Protein AF-A0A537DTC4-F1 (afdb_monomer_lite)

pLDDT: mean 77.46, std 14.75, range [38.72, 92.81]

Structure (mmCIF, N/CA/C/O backbone):
data_AF-A0A537DTC4-F1
#
_entry.id   AF-A0A537DTC4-F1
#
loop_
_atom_site.group_PDB
_atom_site.id
_atom_site.type_symbol
_atom_site.label_atom_id
_atom_site.label_alt_id
_atom_site.label_comp_id
_atom_site.label_asym_id
_atom_site.label_entity_id
_atom_site.label_seq_id
_atom_site.pdbx_PDB_ins_code
_atom_site.Cartn_x
_atom_site.Cartn_y
_atom_site.Cartn_z
_atom_site.occupancy
_atom_site.B_iso_or_equiv
_atom_site.auth_seq_id
_atom_site.auth_comp_id
_atom_site.auth_asym_id
_atom_site.auth_atom_id
_atom_site.pdbx_PDB_model_num
ATOM 1 N N . MET A 1 1 ? 13.868 -24.235 -22.115 1.00 46.00 1 MET A N 1
ATOM 2 C CA . MET A 1 1 ? 14.624 -23.918 -20.891 1.00 46.00 1 MET A CA 1
ATOM 3 C C . MET A 1 1 ? 15.809 -23.059 -21.282 1.00 46.00 1 MET A C 1
ATOM 5 O O . MET A 1 1 ? 16.764 -23.570 -21.839 1.00 46.00 1 MET A O 1
ATOM 9 N N . SER A 1 2 ? 15.645 -21.757 -21.103 1.00 38.72 2 SER A N 1
ATOM 10 C CA . SER A 1 2 ? 16.681 -20.767 -20.812 1.00 38.72 2 SER A CA 1
ATOM 11 C C . SER A 1 2 ? 15.866 -19.535 -20.479 1.00 38.72 2 SER A C 1
ATOM 13 O O . SER A 1 2 ? 15.439 -18.795 -21.361 1.00 38.72 2 SER A O 1
ATOM 15 N N . GLU A 1 3 ? 15.503 -19.452 -19.202 1.00 41.19 3 GLU A N 1
ATOM 16 C CA . GLU A 1 3 ? 14.922 -18.267 -18.596 1.00 41.19 3 GLU A CA 1
ATOM 17 C C . GLU A 1 3 ? 15.920 -17.142 -18.841 1.00 41.19 3 GLU A C 1
ATOM 19 O O . GLU A 1 3 ? 16.968 -17.051 -18.200 1.00 41.19 3 GLU A O 1
ATOM 24 N N . GLY A 1 4 ? 15.640 -16.360 -19.882 1.00 40.44 4 GLY A N 1
ATOM 25 C CA . GLY A 1 4 ? 16.297 -15.098 -20.133 1.00 40.44 4 GLY A CA 1
ATOM 26 C C . GLY A 1 4 ? 15.932 -14.208 -18.969 1.00 40.44 4 GLY A C 1
ATOM 27 O O . GLY A 1 4 ? 14.904 -13.539 -18.992 1.00 40.44 4 GLY A O 1
ATOM 28 N N . LEU A 1 5 ? 16.755 -14.268 -17.927 1.00 43.00 5 LEU A N 1
ATOM 29 C CA . LEU A 1 5 ? 16.817 -13.286 -16.870 1.00 43.00 5 LEU A CA 1
ATOM 30 C C . LEU A 1 5 ? 17.275 -12.001 -17.564 1.00 43.00 5 LEU A C 1
ATOM 32 O O . LEU A 1 5 ? 18.456 -11.657 -17.561 1.00 43.00 5 LEU A O 1
ATOM 36 N N . GLU A 1 6 ? 16.341 -11.346 -18.266 1.00 43.50 6 GLU A N 1
ATOM 37 C CA . GLU A 1 6 ? 16.449 -9.935 -18.570 1.00 43.50 6 GLU A CA 1
ATOM 38 C C . GLU A 1 6 ? 16.782 -9.311 -17.227 1.00 43.50 6 GLU A C 1
ATOM 40 O O . GLU A 1 6 ? 15.955 -9.254 -16.314 1.00 43.50 6 GLU A O 1
ATOM 45 N N . VAL A 1 7 ? 18.034 -8.891 -17.080 1.00 50.12 7 VAL A N 1
ATOM 46 C CA . VAL A 1 7 ? 18.418 -7.928 -16.065 1.00 50.12 7 VAL A CA 1
ATOM 47 C C . VAL A 1 7 ? 17.685 -6.655 -16.475 1.00 50.12 7 VAL A C 1
ATOM 49 O O . VAL A 1 7 ? 18.249 -5.772 -17.121 1.00 50.12 7 VAL A O 1
ATOM 52 N N . ARG A 1 8 ? 16.374 -6.612 -16.198 1.00 58.12 8 ARG A N 1
ATOM 53 C CA . ARG A 1 8 ? 15.511 -5.452 -16.356 1.00 58.12 8 ARG A CA 1
ATOM 54 C C . ARG A 1 8 ? 16.229 -4.397 -15.545 1.00 58.12 8 ARG A C 1
ATOM 56 O O . ARG A 1 8 ? 16.343 -4.549 -14.330 1.00 58.12 8 ARG A O 1
ATOM 63 N N . ARG A 1 9 ? 16.865 -3.430 -16.218 1.00 59.97 9 ARG A N 1
ATOM 64 C CA . ARG A 1 9 ? 17.655 -2.394 -15.547 1.00 59.97 9 ARG A CA 1
ATOM 65 C C . ARG A 1 9 ? 16.708 -1.685 -14.593 1.00 59.97 9 ARG A C 1
ATOM 67 O O . ARG A 1 9 ? 15.923 -0.845 -15.022 1.00 59.97 9 ARG A O 1
ATOM 74 N N . VAL A 1 10 ? 16.749 -2.076 -13.323 1.00 64.50 10 VAL A N 1
ATOM 75 C CA . VAL A 1 10 ? 15.959 -1.446 -12.275 1.00 64.50 10 VAL A CA 1
ATOM 76 C C . VAL A 1 10 ? 16.436 -0.008 -12.240 1.00 64.50 10 VAL A C 1
ATOM 78 O O . VAL A 1 10 ? 17.613 0.261 -11.989 1.00 64.50 10 VAL A O 1
ATOM 81 N N . SER A 1 11 ? 15.543 0.912 -12.596 1.00 81.56 11 SER A N 1
ATOM 82 C CA . SER A 1 11 ? 15.861 2.331 -12.561 1.00 81.56 11 SER A CA 1
ATOM 83 C C . SER A 1 11 ? 16.273 2.690 -11.136 1.00 81.56 11 SER A C 1
ATOM 85 O O . SER A 1 11 ? 15.620 2.274 -10.180 1.00 81.56 11 SER A O 1
ATOM 87 N N . LEU A 1 12 ? 17.339 3.479 -10.976 1.00 83.12 12 LEU A N 1
ATOM 88 C CA . LEU A 1 12 ? 17.758 3.968 -9.658 1.00 83.12 12 LEU A CA 1
ATOM 89 C C . LEU A 1 12 ? 16.593 4.663 -8.933 1.00 83.12 12 LEU A C 1
ATOM 91 O O . LEU A 1 12 ? 16.450 4.537 -7.722 1.00 83.12 12 LEU A O 1
ATOM 95 N N . VAL A 1 13 ? 15.728 5.341 -9.691 1.00 83.44 13 VAL A N 1
ATOM 96 C CA . VAL A 1 13 ? 14.506 5.969 -9.178 1.00 83.44 13 VAL A CA 1
ATOM 97 C C . VAL A 1 13 ? 13.525 4.923 -8.642 1.00 83.44 13 VAL A C 1
ATOM 99 O O . VAL A 1 13 ? 13.026 5.080 -7.532 1.00 83.44 13 VAL A O 1
ATOM 102 N N . ASP A 1 14 ? 13.300 3.835 -9.383 1.00 83.62 14 ASP A N 1
ATOM 103 C CA . ASP A 1 14 ? 12.427 2.726 -8.968 1.00 83.62 14 ASP A CA 1
ATOM 104 C C . ASP A 1 14 ? 12.954 2.056 -7.690 1.00 83.62 14 ASP A C 1
ATOM 106 O O . ASP A 1 14 ? 12.205 1.777 -6.756 1.00 83.62 14 ASP A O 1
ATOM 110 N N . LEU A 1 15 ? 14.277 1.888 -7.595 1.00 85.06 15 LEU A N 1
ATOM 111 C CA . LEU A 1 15 ? 14.936 1.345 -6.410 1.00 85.06 15 LEU A CA 1
ATOM 112 C C . LEU A 1 15 ? 14.776 2.254 -5.181 1.00 85.06 15 LEU A C 1
ATOM 114 O O . LEU A 1 15 ? 14.417 1.774 -4.107 1.00 85.06 15 LEU A O 1
ATOM 118 N N . LEU A 1 16 ? 15.023 3.560 -5.320 1.00 87.31 16 LEU A N 1
ATOM 119 C CA . LEU A 1 16 ? 14.940 4.511 -4.205 1.00 87.31 16 LEU A CA 1
ATOM 120 C C . LEU A 1 16 ? 13.510 4.650 -3.670 1.00 87.31 16 LEU A C 1
ATOM 122 O O . LEU A 1 16 ? 13.303 4.630 -2.454 1.00 87.31 16 LEU A O 1
ATOM 126 N N . ILE A 1 17 ? 12.521 4.748 -4.564 1.00 84.88 17 ILE A N 1
ATOM 127 C CA . ILE A 1 17 ? 11.108 4.834 -4.172 1.00 84.88 17 ILE A CA 1
ATOM 128 C C . ILE A 1 17 ? 10.668 3.528 -3.506 1.00 84.88 17 ILE A C 1
ATOM 130 O O . ILE A 1 17 ? 9.987 3.555 -2.476 1.00 84.88 17 ILE A O 1
ATOM 134 N N . SER A 1 18 ? 11.099 2.391 -4.048 1.00 84.12 18 SER A N 1
ATOM 135 C CA . SER A 1 18 ? 10.803 1.074 -3.495 1.00 84.12 18 SER A CA 1
ATOM 136 C C . SER A 1 18 ? 11.357 0.891 -2.083 1.00 84.12 18 SER A C 1
ATOM 138 O O . SER A 1 18 ? 10.620 0.472 -1.192 1.00 84.12 18 SER A O 1
ATOM 140 N N . ILE A 1 19 ? 12.609 1.285 -1.826 1.00 87.56 19 ILE A N 1
ATOM 141 C CA . ILE A 1 19 ? 13.209 1.207 -0.484 1.00 87.56 19 ILE A CA 1
ATOM 142 C C . ILE A 1 19 ? 12.425 2.067 0.513 1.00 87.56 19 ILE A C 1
ATOM 144 O O . ILE A 1 19 ? 12.081 1.593 1.598 1.00 87.56 19 ILE A O 1
ATOM 148 N N . GLY A 1 20 ? 12.099 3.311 0.147 1.00 84.88 20 GLY A N 1
ATOM 149 C CA . GLY A 1 20 ? 11.293 4.191 0.998 1.00 84.88 20 GLY A CA 1
ATOM 150 C C . GLY A 1 20 ? 9.909 3.604 1.296 1.00 84.88 20 GLY A C 1
ATOM 151 O O . GLY A 1 20 ? 9.464 3.588 2.447 1.00 84.88 20 GLY A O 1
ATOM 152 N N . SER A 1 21 ? 9.261 3.045 0.273 1.00 81.25 21 SER A N 1
ATOM 153 C CA . SER A 1 21 ? 7.944 2.410 0.382 1.00 81.25 21 SER A CA 1
ATOM 154 C C . SER A 1 21 ? 7.989 1.145 1.241 1.00 81.25 21 SER A C 1
ATOM 156 O O . SER A 1 21 ? 7.147 0.964 2.120 1.00 81.25 21 SER A O 1
ATOM 158 N N . ALA A 1 22 ? 8.997 0.295 1.068 1.00 83.25 22 ALA A N 1
ATOM 159 C CA . ALA A 1 22 ? 9.195 -0.892 1.892 1.00 83.25 22 ALA A CA 1
ATOM 160 C C . ALA A 1 22 ? 9.457 -0.522 3.361 1.00 83.25 22 ALA A C 1
ATOM 162 O O . ALA A 1 22 ? 8.842 -1.097 4.260 1.00 83.25 22 ALA A O 1
ATOM 163 N N . GLY A 1 23 ? 10.298 0.486 3.613 1.00 83.56 23 GLY A N 1
ATOM 164 C CA . GLY A 1 23 ? 10.581 0.979 4.961 1.00 83.56 23 GLY A CA 1
ATOM 165 C C . GLY A 1 23 ? 9.312 1.432 5.679 1.00 83.56 23 GLY A C 1
ATOM 166 O O . GLY A 1 23 ? 8.998 0.944 6.765 1.00 83.56 23 GLY A O 1
ATOM 167 N N . LEU A 1 24 ? 8.517 2.290 5.040 1.00 84.75 24 LEU A N 1
ATOM 168 C CA . LEU A 1 24 ? 7.240 2.750 5.589 1.00 84.75 24 LEU A CA 1
ATOM 169 C C . LEU A 1 24 ? 6.262 1.582 5.870 1.00 84.75 24 LEU A C 1
ATOM 171 O O . LEU A 1 24 ? 5.431 1.681 6.776 1.00 84.75 24 LEU A O 1
ATOM 175 N N . ALA A 1 25 ? 6.346 0.473 5.123 1.00 83.56 25 ALA A N 1
ATOM 176 C CA . ALA A 1 25 ? 5.443 -0.666 5.289 1.00 83.56 25 ALA A CA 1
ATOM 177 C C . ALA A 1 25 ? 5.837 -1.431 6.549 1.00 83.56 25 ALA A C 1
ATOM 179 O O . ALA A 1 25 ? 5.009 -1.688 7.416 1.00 83.56 25 ALA A O 1
ATOM 180 N N . ILE A 1 26 ? 7.134 -1.692 6.704 1.00 85.00 26 ILE A N 1
ATOM 181 C CA . ILE A 1 26 ? 7.696 -2.338 7.891 1.00 85.00 26 ILE A CA 1
ATOM 182 C C . ILE A 1 26 ? 7.392 -1.510 9.147 1.00 85.00 26 ILE A C 1
ATOM 184 O O . ILE A 1 26 ? 6.921 -2.059 10.142 1.00 85.00 26 ILE A O 1
ATOM 188 N N . PHE A 1 27 ? 7.565 -0.185 9.098 1.00 83.88 27 PHE A N 1
ATOM 189 C CA . PHE A 1 27 ? 7.268 0.697 10.235 1.00 83.88 27 PHE A CA 1
ATOM 190 C C . PHE A 1 27 ? 5.777 0.768 10.597 1.00 83.88 27 PHE A C 1
ATOM 192 O O . PHE A 1 27 ? 5.438 1.071 11.743 1.00 83.88 27 PHE A O 1
ATOM 199 N N . SER A 1 28 ? 4.873 0.467 9.663 1.00 78.69 28 SER A N 1
ATOM 200 C CA . SER A 1 28 ? 3.428 0.440 9.923 1.00 78.69 28 SER A CA 1
ATOM 201 C C . SER A 1 28 ? 2.916 -0.927 10.400 1.00 78.69 28 SER A C 1
ATOM 203 O O . SER A 1 28 ? 1.844 -0.988 11.006 1.00 78.69 28 SER A O 1
ATOM 205 N N . VAL A 1 29 ? 3.690 -2.013 10.275 1.00 81.00 29 VAL A N 1
ATOM 206 C CA . VAL A 1 29 ? 3.320 -3.342 10.810 1.00 81.00 29 VAL A CA 1
ATOM 207 C C . VAL A 1 29 ? 3.092 -3.344 12.334 1.00 81.00 29 VAL A C 1
ATOM 209 O O . VAL A 1 29 ? 2.063 -3.870 12.762 1.00 81.00 29 VAL A O 1
ATOM 212 N N . PRO A 1 30 ? 3.931 -2.724 13.192 1.00 80.94 30 PRO A N 1
ATOM 213 C CA . PRO A 1 30 ? 3.641 -2.618 14.626 1.00 80.94 30 PRO A CA 1
ATOM 214 C C . PRO A 1 30 ? 2.301 -1.938 14.918 1.00 80.94 30 PRO A C 1
ATOM 216 O O . PRO A 1 30 ? 1.629 -2.278 15.888 1.00 80.94 30 PRO A O 1
ATOM 219 N N . THR A 1 31 ? 1.874 -1.012 14.056 1.00 78.25 31 THR A N 1
ATOM 220 C CA . THR A 1 31 ? 0.548 -0.393 14.144 1.00 78.25 31 THR A CA 1
ATOM 221 C C . THR A 1 31 ? -0.557 -1.385 13.800 1.00 78.25 31 THR A C 1
ATOM 223 O O . THR A 1 31 ? -1.607 -1.324 14.422 1.00 78.25 31 THR A O 1
ATOM 226 N N . VAL A 1 32 ? -0.361 -2.325 12.878 1.00 75.88 32 VAL A N 1
ATOM 227 C CA . VAL A 1 32 ? -1.326 -3.418 12.649 1.00 75.88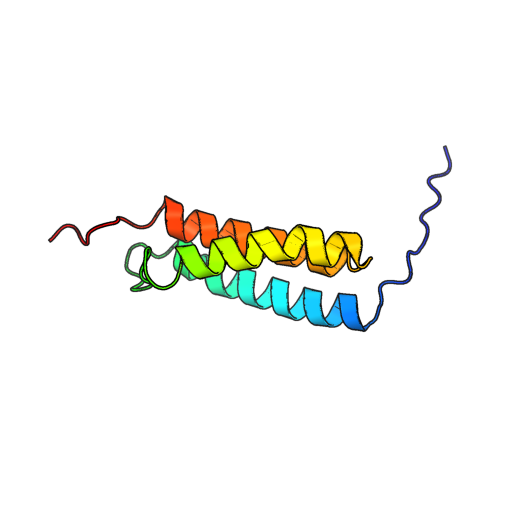 32 VAL A CA 1
ATOM 228 C C . VAL A 1 32 ? -1.443 -4.305 13.893 1.00 75.88 32 VAL A C 1
ATOM 230 O O . VAL A 1 32 ? -2.547 -4.625 14.328 1.00 75.88 32 VAL A O 1
ATOM 233 N N . LEU A 1 33 ? -0.304 -4.686 14.479 1.00 77.44 33 LEU A N 1
ATOM 234 C CA . LEU A 1 33 ? -0.237 -5.666 15.569 1.00 77.44 33 LEU A CA 1
ATOM 235 C C . LEU A 1 33 ? -0.646 -5.085 16.932 1.00 77.44 33 LEU A C 1
ATOM 237 O O . LEU A 1 33 ? -1.206 -5.788 17.775 1.00 77.44 33 LEU A O 1
ATOM 241 N N . ASN A 1 34 ? -0.398 -3.794 17.165 1.00 78.19 34 ASN A N 1
ATOM 242 C CA . ASN A 1 34 ? -0.721 -3.139 18.425 1.00 78.19 34 ASN A CA 1
ATOM 243 C C . ASN A 1 34 ? -2.206 -2.750 18.487 1.00 78.19 34 ASN A C 1
ATOM 245 O O . ASN A 1 34 ? -2.619 -1.687 18.004 1.00 78.19 34 ASN A O 1
ATOM 249 N N . LYS A 1 35 ? -3.007 -3.572 19.174 1.00 64.12 35 LYS A N 1
ATOM 250 C CA . LYS A 1 35 ? -4.443 -3.333 19.415 1.00 64.12 35 LYS A CA 1
ATOM 251 C C . LYS A 1 35 ? -4.740 -2.006 20.132 1.00 64.12 35 LYS A C 1
ATOM 253 O O . LYS A 1 35 ? -5.812 -1.451 19.917 1.00 64.12 35 LYS A O 1
ATOM 258 N N . ASN A 1 36 ? -3.775 -1.444 20.865 1.00 67.19 36 ASN A N 1
ATOM 259 C CA . ASN A 1 36 ? -3.903 -0.161 21.569 1.00 67.19 36 ASN A CA 1
ATOM 260 C C . ASN A 1 36 ? -3.440 1.054 20.752 1.00 67.19 36 ASN A C 1
ATOM 262 O O . ASN A 1 36 ? -3.558 2.184 21.225 1.00 67.19 36 ASN A O 1
ATOM 266 N N . SER A 1 37 ? -2.888 0.864 19.548 1.00 63.00 37 SER A N 1
ATOM 267 C CA . SER A 1 37 ? -2.453 2.009 18.745 1.00 63.00 37 SER A CA 1
ATOM 268 C C . SER A 1 37 ? -3.637 2.903 18.340 1.00 63.00 37 SER A C 1
ATOM 270 O O . SER A 1 37 ? -4.735 2.445 18.022 1.00 63.00 37 SER A O 1
ATOM 272 N N . GLN A 1 38 ? -3.408 4.214 18.417 1.00 67.56 38 GLN A N 1
ATOM 273 C CA . GLN A 1 38 ? -4.440 5.248 18.312 1.00 67.56 38 GLN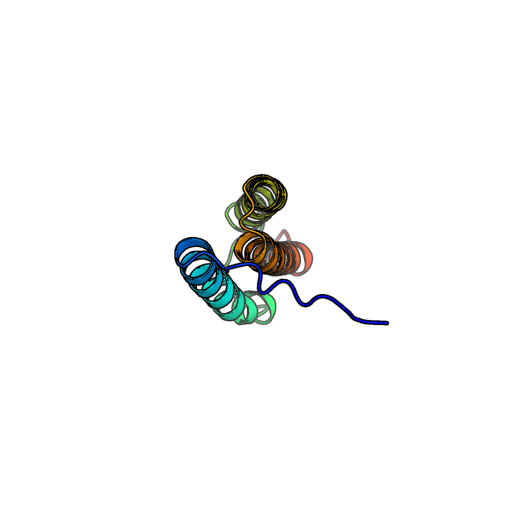 A CA 1
ATOM 274 C C . GLN A 1 38 ? -4.761 5.637 16.865 1.00 67.56 38 GLN A C 1
ATOM 276 O O . GLN A 1 38 ? -5.493 6.600 16.646 1.00 67.56 38 GLN A O 1
ATOM 281 N N . VAL A 1 39 ? -4.220 4.918 15.877 1.00 67.69 39 VAL A N 1
ATOM 282 C CA . VAL A 1 39 ? -4.398 5.263 14.463 1.00 67.69 39 VAL A CA 1
ATOM 283 C C . VAL A 1 39 ? -5.877 5.127 14.071 1.00 67.69 39 VAL A C 1
ATOM 285 O O . VAL A 1 39 ? -6.425 4.018 14.108 1.00 67.69 39 VAL A O 1
ATOM 288 N N . PRO A 1 40 ? -6.553 6.230 13.694 1.00 66.62 40 PRO A N 1
ATOM 289 C CA . PRO A 1 40 ? -7.974 6.192 13.384 1.00 66.62 40 PRO A CA 1
ATOM 290 C C . PRO A 1 40 ? -8.263 5.437 12.078 1.00 66.62 40 PRO A C 1
ATOM 292 O O . PRO A 1 40 ? -7.664 5.699 11.028 1.00 66.62 40 PRO A O 1
ATOM 295 N N . ARG A 1 41 ? -9.255 4.536 12.109 1.00 66.56 41 ARG A N 1
ATOM 296 C CA . ARG A 1 41 ? -9.674 3.747 10.934 1.00 66.56 41 ARG A CA 1
ATOM 297 C C . ARG A 1 41 ? -10.238 4.623 9.809 1.00 66.56 41 ARG A C 1
ATOM 299 O O . ARG A 1 41 ? -9.832 4.484 8.663 1.00 66.56 41 ARG A O 1
ATOM 306 N N . LYS A 1 42 ? -11.175 5.522 10.128 1.00 64.69 42 LYS A N 1
ATOM 307 C CA . LYS A 1 42 ? -11.951 6.276 9.124 1.00 64.69 42 LYS A CA 1
ATOM 308 C C . LYS A 1 42 ? -11.249 7.518 8.573 1.00 64.69 42 LYS A C 1
ATOM 310 O O . LYS A 1 42 ? -11.421 7.813 7.400 1.00 64.69 42 LYS A O 1
ATOM 315 N N . THR A 1 43 ? -10.490 8.237 9.396 1.00 70.38 43 THR A N 1
ATOM 316 C CA . THR A 1 43 ? -9.911 9.535 9.004 1.00 70.38 43 THR A CA 1
ATOM 317 C C . THR A 1 43 ? -8.496 9.435 8.444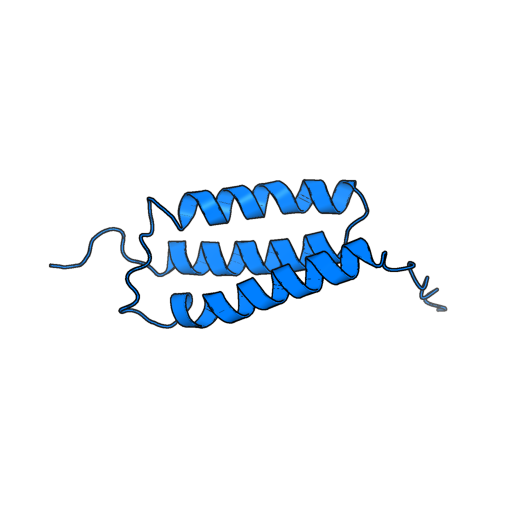 1.00 70.38 43 THR A C 1
ATOM 319 O O . THR A 1 43 ? -8.091 10.327 7.712 1.00 70.38 43 THR A O 1
ATOM 322 N N . ALA A 1 44 ? -7.761 8.360 8.747 1.00 73.38 44 ALA A N 1
ATOM 323 C CA . ALA A 1 44 ? -6.400 8.153 8.248 1.00 73.38 44 ALA A CA 1
ATOM 324 C C . ALA A 1 44 ? -6.272 6.850 7.449 1.00 73.38 44 ALA A C 1
ATOM 326 O O . ALA A 1 44 ? -5.850 6.865 6.299 1.00 73.38 44 ALA A O 1
ATOM 327 N N . SER A 1 45 ? -6.706 5.722 8.021 1.00 79.81 45 SER A N 1
ATOM 328 C CA . SER A 1 45 ? -6.372 4.406 7.455 1.00 79.81 45 SER A CA 1
ATOM 329 C C . SER A 1 45 ? -7.065 4.103 6.120 1.00 79.81 45 SER A C 1
ATOM 331 O O . SER A 1 45 ? -6.411 3.620 5.201 1.00 79.81 45 SER A O 1
ATOM 333 N N . ILE A 1 46 ? -8.367 4.398 5.990 1.00 85.12 46 ILE A N 1
ATOM 334 C CA . ILE A 1 46 ? -9.114 4.178 4.735 1.00 85.12 46 ILE A CA 1
ATOM 33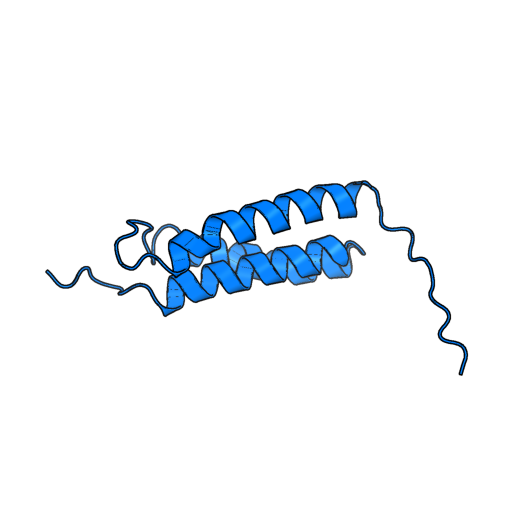5 C C . ILE A 1 46 ? -8.589 5.075 3.599 1.00 85.12 46 ILE A C 1
ATOM 337 O O . ILE A 1 46 ? -8.268 4.525 2.547 1.00 85.12 46 ILE A O 1
ATOM 341 N N . PRO A 1 47 ? -8.452 6.409 3.768 1.00 85.94 47 PRO A N 1
ATOM 342 C CA . PRO A 1 47 ? -7.876 7.256 2.724 1.00 85.94 47 PRO A CA 1
ATOM 343 C C . PRO A 1 47 ? -6.486 6.790 2.279 1.00 85.94 47 PRO A C 1
ATOM 345 O O . PRO A 1 47 ? -6.254 6.650 1.081 1.00 85.94 47 PRO A O 1
ATOM 348 N N . SER A 1 48 ? -5.591 6.475 3.222 1.00 87.06 48 SER A N 1
ATOM 349 C CA . SER A 1 48 ? -4.243 5.990 2.907 1.00 87.06 48 SER A CA 1
ATOM 350 C C . SER A 1 48 ? -4.266 4.668 2.137 1.00 87.06 48 SER A C 1
ATOM 352 O O . SER A 1 48 ? -3.609 4.565 1.104 1.00 87.06 48 SER A O 1
ATOM 354 N N . ALA A 1 49 ? -5.059 3.683 2.577 1.00 88.81 49 ALA A N 1
ATOM 355 C CA . ALA A 1 49 ? -5.187 2.399 1.885 1.00 88.81 49 ALA A CA 1
ATOM 356 C C . ALA A 1 49 ? -5.705 2.573 0.448 1.00 88.81 49 ALA A C 1
ATOM 358 O O . ALA A 1 49 ? -5.147 1.999 -0.489 1.00 88.81 49 ALA A O 1
ATOM 359 N N . SER A 1 50 ? -6.737 3.400 0.263 1.00 90.31 50 SER A N 1
ATOM 360 C CA . SER A 1 50 ? -7.337 3.668 -1.047 1.00 90.31 50 SER A CA 1
ATOM 361 C C . SER A 1 50 ? -6.367 4.367 -1.998 1.00 90.31 50 SER A C 1
ATOM 363 O O . SER A 1 50 ? -6.235 3.949 -3.146 1.00 90.31 50 SER A O 1
ATOM 365 N N . ILE A 1 51 ? -5.654 5.393 -1.520 1.00 91.44 51 ILE A N 1
ATOM 366 C CA . ILE A 1 51 ? -4.664 6.130 -2.317 1.00 91.44 51 ILE A CA 1
ATOM 367 C C . ILE A 1 51 ? -3.533 5.196 -2.760 1.00 91.44 51 ILE A C 1
ATOM 369 O O . ILE A 1 51 ? -3.189 5.160 -3.939 1.00 91.44 51 ILE A O 1
ATOM 373 N N . LEU A 1 52 ? -2.987 4.396 -1.840 1.00 90.38 52 LEU A N 1
ATOM 374 C CA . LEU A 1 52 ? -1.921 3.446 -2.158 1.00 90.38 52 LEU A CA 1
ATOM 375 C C . LEU A 1 52 ? -2.391 2.397 -3.168 1.00 90.38 52 LEU A C 1
ATOM 377 O O . LEU A 1 52 ? -1.694 2.140 -4.143 1.00 90.38 52 LEU A O 1
ATOM 381 N N . THR A 1 53 ? -3.600 1.858 -2.987 1.00 92.81 53 THR A N 1
ATOM 382 C CA . THR A 1 53 ? -4.200 0.888 -3.920 1.00 92.81 53 THR A CA 1
ATOM 383 C C . THR A 1 53 ? -4.353 1.481 -5.323 1.00 92.81 53 THR A C 1
ATOM 385 O O . THR A 1 53 ? -4.062 0.807 -6.306 1.00 92.81 53 THR A O 1
ATOM 388 N N . TYR A 1 54 ? -4.761 2.750 -5.425 1.00 92.62 54 TYR A N 1
ATOM 389 C CA . TYR A 1 54 ? -4.886 3.457 -6.702 1.00 92.62 54 TYR A CA 1
ATOM 390 C C . TYR A 1 54 ? -3.532 3.684 -7.392 1.00 92.62 54 TYR A C 1
ATOM 392 O O . TYR A 1 54 ? -3.441 3.616 -8.617 1.00 92.62 54 TYR A O 1
ATOM 400 N N . PHE A 1 55 ? -2.464 3.909 -6.625 1.00 91.12 55 PHE A N 1
ATOM 401 C CA . PHE A 1 55 ? -1.132 4.132 -7.183 1.00 91.12 55 PHE A CA 1
ATOM 402 C C . PHE A 1 55 ? -0.446 2.866 -7.708 1.00 91.12 55 PHE A C 1
ATOM 404 O O . PHE A 1 55 ? 0.402 2.980 -8.592 1.00 91.12 55 PHE A O 1
ATOM 411 N N . VAL A 1 56 ? -0.818 1.671 -7.238 1.00 91.69 56 VAL A N 1
ATOM 412 C CA . VAL A 1 56 ? -0.245 0.400 -7.726 1.00 91.69 56 VAL A CA 1
ATOM 413 C C . VAL A 1 56 ? -0.314 0.271 -9.258 1.00 91.69 56 VAL A C 1
ATOM 415 O O . VAL A 1 56 ? 0.744 0.132 -9.877 1.00 91.69 56 VAL A O 1
ATOM 418 N N . PRO A 1 57 ? -1.495 0.346 -9.911 1.00 90.31 57 PRO A N 1
ATOM 419 C CA . PRO A 1 57 ? -1.569 0.236 -11.367 1.00 90.31 57 PRO A CA 1
ATOM 420 C C . PRO A 1 57 ? -0.887 1.405 -12.085 1.00 90.31 57 PRO A C 1
ATOM 422 O O . PRO A 1 57 ? -0.324 1.202 -13.156 1.00 90.31 57 PRO A O 1
ATOM 425 N N . LEU A 1 58 ? -0.880 2.610 -11.503 1.00 89.69 58 LEU A N 1
ATOM 426 C CA . LEU A 1 58 ? -0.207 3.768 -12.100 1.00 89.69 58 LEU A CA 1
ATOM 427 C C . LEU A 1 58 ? 1.310 3.567 -12.184 1.00 89.69 58 LEU A C 1
ATOM 429 O O . LEU A 1 58 ? 1.909 3.845 -13.225 1.00 89.69 58 LEU A O 1
ATOM 433 N N . PHE A 1 59 ? 1.929 3.045 -11.123 1.00 88.25 59 PHE A N 1
ATOM 434 C CA . PHE A 1 59 ? 3.358 2.735 -11.130 1.00 88.25 59 PHE A CA 1
ATOM 435 C C . PHE A 1 59 ? 3.686 1.552 -12.044 1.00 88.25 59 PHE A C 1
ATOM 437 O O . PHE A 1 59 ? 4.674 1.617 -12.775 1.00 88.25 59 PHE A O 1
ATOM 444 N N . ALA A 1 60 ? 2.824 0.531 -12.086 1.00 87.56 60 ALA A N 1
ATOM 445 C CA . ALA A 1 60 ? 2.999 -0.616 -12.975 1.00 87.56 60 ALA A CA 1
ATOM 446 C C . ALA A 1 60 ? 2.952 -0.214 -14.461 1.00 87.56 60 ALA A C 1
ATOM 448 O O . ALA A 1 60 ? 3.836 -0.579 -15.231 1.00 87.56 60 ALA A O 1
ATOM 449 N N . ILE A 1 61 ? 1.969 0.599 -14.868 1.00 91.06 61 ILE A N 1
ATOM 450 C CA . ILE A 1 61 ? 1.852 1.086 -16.257 1.00 91.06 61 ILE A CA 1
ATOM 451 C C . ILE A 1 61 ? 3.026 2.010 -16.624 1.00 91.06 61 ILE A C 1
ATOM 453 O O . ILE A 1 61 ? 3.437 2.060 -17.781 1.00 91.06 61 ILE A O 1
ATOM 457 N N . SER A 1 62 ? 3.609 2.700 -15.641 1.00 86.94 62 SER A N 1
ATOM 458 C CA . SER A 1 62 ? 4.780 3.567 -15.831 1.00 86.94 62 SER A CA 1
ATOM 459 C C . SER A 1 62 ? 6.115 2.803 -15.902 1.00 86.94 62 SER A C 1
ATOM 461 O O . SER A 1 62 ? 7.168 3.431 -15.995 1.00 86.94 62 SER A O 1
ATOM 463 N N . GLY A 1 63 ? 6.098 1.464 -15.835 1.00 84.00 63 GLY A N 1
ATOM 464 C CA . GLY A 1 63 ? 7.293 0.612 -15.871 1.00 84.00 63 GLY A CA 1
ATOM 465 C C . GLY A 1 63 ? 8.080 0.545 -14.555 1.00 84.00 63 GLY A C 1
ATOM 466 O O . GLY A 1 63 ? 9.164 -0.042 -14.518 1.00 84.00 63 GLY A O 1
ATOM 467 N N . LEU A 1 64 ? 7.543 1.123 -13.475 1.00 86.25 64 LEU A N 1
ATOM 468 C CA . LEU A 1 64 ? 8.125 1.134 -12.129 1.00 86.25 64 LEU A CA 1
ATOM 469 C C . LEU A 1 64 ? 7.619 -0.074 -11.327 1.00 86.25 64 LEU A C 1
ATOM 471 O O . LEU A 1 64 ? 6.911 0.062 -10.327 1.00 86.25 64 LEU A O 1
ATOM 475 N N . ASP A 1 65 ? 7.922 -1.276 -11.816 1.00 87.56 65 ASP A N 1
ATOM 476 C CA . ASP A 1 65 ? 7.363 -2.527 -11.290 1.00 87.56 65 ASP A CA 1
ATOM 477 C C . ASP A 1 65 ? 7.776 -2.777 -9.833 1.00 87.56 65 ASP A C 1
ATOM 479 O O . ASP A 1 65 ? 6.965 -3.251 -9.036 1.00 87.56 65 ASP A O 1
ATOM 483 N N . LEU A 1 66 ? 9.012 -2.427 -9.454 1.00 85.31 66 LEU A N 1
ATOM 484 C CA . LEU A 1 66 ? 9.505 -2.618 -8.088 1.00 85.31 66 LEU A CA 1
ATOM 485 C C . LEU A 1 66 ? 8.766 -1.685 -7.112 1.00 85.31 66 LEU A C 1
ATOM 487 O O . LEU A 1 66 ? 8.354 -2.094 -6.021 1.00 85.31 66 LEU A O 1
ATOM 491 N N . THR A 1 67 ? 8.542 -0.437 -7.520 1.00 88.06 67 THR A N 1
ATOM 492 C CA . THR A 1 67 ? 7.702 0.522 -6.795 1.00 88.06 67 THR A CA 1
ATOM 493 C C . THR A 1 67 ? 6.261 0.033 -6.716 1.00 88.06 67 THR A C 1
ATOM 495 O O . THR A 1 67 ? 5.663 0.065 -5.644 1.00 88.06 67 THR A O 1
ATOM 498 N N . ALA A 1 68 ? 5.694 -0.478 -7.809 1.00 88.81 68 ALA A N 1
ATOM 499 C CA . ALA A 1 68 ? 4.327 -0.990 -7.815 1.00 88.81 68 ALA A CA 1
ATOM 500 C C . ALA A 1 68 ? 4.149 -2.138 -6.807 1.00 88.81 68 ALA A C 1
ATOM 502 O O . ALA A 1 68 ? 3.190 -2.138 -6.034 1.00 88.81 68 ALA A O 1
ATOM 503 N N . MET A 1 69 ? 5.104 -3.074 -6.749 1.00 88.31 69 MET A N 1
ATOM 504 C CA . MET A 1 69 ? 5.093 -4.180 -5.785 1.00 88.31 69 MET A CA 1
ATOM 505 C C . MET A 1 69 ? 5.208 -3.697 -4.334 1.00 88.31 69 MET A C 1
ATOM 507 O O . MET A 1 69 ? 4.470 -4.157 -3.460 1.00 88.31 69 MET A O 1
ATOM 511 N N . THR A 1 70 ? 6.102 -2.749 -4.053 1.00 90.38 70 THR A N 1
ATOM 512 C CA . THR A 1 70 ? 6.283 -2.230 -2.687 1.00 90.38 70 THR A CA 1
ATOM 513 C C . THR A 1 70 ? 5.117 -1.367 -2.217 1.00 90.38 70 THR A C 1
ATOM 515 O O . THR A 1 70 ? 4.699 -1.483 -1.063 1.00 90.38 70 THR A O 1
ATOM 518 N N . ILE A 1 71 ? 4.524 -0.571 -3.110 1.00 90.25 71 ILE A N 1
ATOM 519 C CA . ILE A 1 71 ? 3.289 0.178 -2.848 1.00 90.25 71 ILE A CA 1
ATOM 520 C C . ILE A 1 71 ? 2.086 -0.766 -2.677 1.00 90.25 71 ILE A C 1
ATOM 522 O O . ILE A 1 71 ? 1.196 -0.494 -1.870 1.00 90.25 71 ILE A O 1
ATOM 526 N N . ALA A 1 72 ? 2.062 -1.916 -3.353 1.00 91.06 72 ALA A N 1
ATOM 52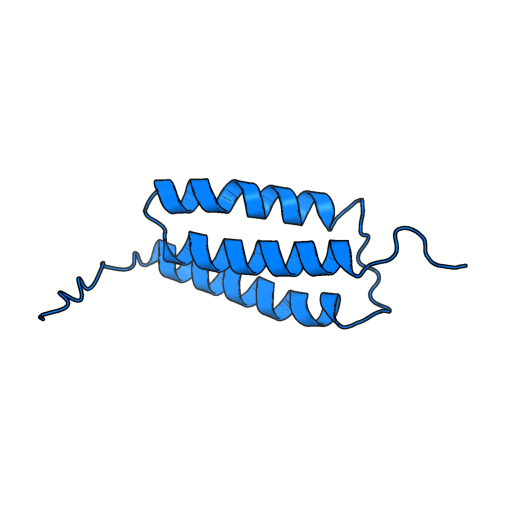7 C CA . ALA A 1 72 ? 1.042 -2.933 -3.106 1.00 91.06 72 ALA A CA 1
ATOM 528 C C . ALA A 1 72 ? 1.181 -3.541 -1.701 1.00 91.06 72 ALA A C 1
ATOM 530 O O . ALA A 1 72 ? 0.191 -3.653 -0.976 1.00 91.06 72 ALA A O 1
ATOM 531 N N . GLY A 1 73 ? 2.407 -3.857 -1.269 1.00 88.69 73 GLY A N 1
ATOM 532 C CA . GLY A 1 73 ? 2.680 -4.313 0.099 1.00 88.69 73 GLY A CA 1
ATOM 533 C C . GLY A 1 73 ? 2.247 -3.289 1.153 1.00 88.69 73 GLY A C 1
ATOM 534 O O . GLY A 1 73 ? 1.541 -3.626 2.103 1.00 88.69 73 GLY A O 1
ATOM 535 N N . GLN A 1 74 ? 2.588 -2.019 0.935 1.00 89.25 74 GLN A N 1
ATOM 536 C CA . GLN A 1 74 ? 2.081 -0.868 1.690 1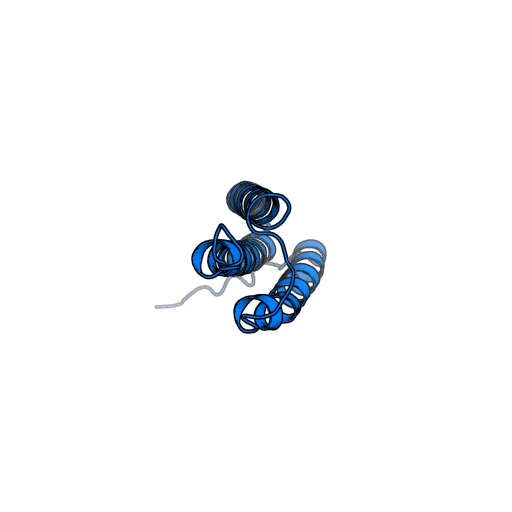.00 89.25 74 GLN A CA 1
ATOM 537 C C . GLN A 1 74 ? 0.550 -0.865 1.795 1.00 89.25 74 GLN A C 1
ATOM 539 O O . GLN A 1 74 ? 0.001 -0.817 2.896 1.00 89.25 74 GLN A O 1
ATOM 544 N N . ALA A 1 75 ? -0.146 -0.934 0.657 1.00 91.25 75 ALA A N 1
ATOM 545 C CA . ALA A 1 75 ? -1.603 -0.906 0.609 1.00 91.25 75 ALA A CA 1
ATOM 546 C C . ALA A 1 75 ? -2.217 -2.050 1.429 1.00 91.25 75 ALA A C 1
ATOM 548 O O . ALA A 1 75 ? -3.161 -1.820 2.184 1.00 91.25 75 ALA A O 1
ATOM 549 N N . ILE A 1 76 ? -1.651 -3.259 1.344 1.00 90.62 76 ILE A N 1
ATOM 550 C CA . ILE A 1 76 ? -2.087 -4.419 2.135 1.00 90.62 76 ILE A CA 1
ATOM 551 C C . ILE A 1 76 ? -1.953 -4.138 3.632 1.00 90.62 76 ILE A C 1
ATOM 553 O O . ILE A 1 76 ? -2.904 -4.368 4.376 1.00 90.62 76 ILE A O 1
ATOM 557 N N . VAL A 1 77 ? -0.812 -3.607 4.085 1.00 88.88 77 VAL A N 1
ATOM 558 C CA . VAL A 1 77 ? -0.604 -3.262 5.502 1.00 88.88 77 VAL A CA 1
ATOM 559 C C . VAL A 1 77 ? -1.675 -2.278 5.973 1.00 88.88 77 VAL A C 1
ATOM 561 O O . VAL A 1 77 ? -2.307 -2.501 7.005 1.00 88.88 77 VAL A O 1
ATOM 564 N N . TRP A 1 78 ? -1.963 -1.238 5.192 1.00 88.19 78 TRP A N 1
ATOM 565 C CA . TRP A 1 78 ? -3.012 -0.274 5.525 1.00 88.19 78 TRP A CA 1
ATOM 566 C C . TRP A 1 78 ? -4.420 -0.880 5.516 1.00 88.19 78 TRP A C 1
ATOM 568 O O . TRP A 1 78 ? -5.214 -0.586 6.413 1.00 88.19 78 TRP A O 1
ATOM 578 N N . TRP A 1 79 ? -4.731 -1.780 4.583 1.00 88.44 79 TRP A N 1
ATOM 579 C CA . TRP A 1 79 ? -5.990 -2.530 4.597 1.00 88.44 79 TRP A CA 1
ATOM 580 C C . TRP A 1 79 ? -6.108 -3.460 5.804 1.00 88.44 79 TRP A C 1
ATOM 582 O O . TRP A 1 79 ? -7.201 -3.585 6.354 1.00 88.44 79 TRP A O 1
ATOM 592 N N . LEU A 1 80 ? -5.009 -4.049 6.278 1.00 86.06 80 LEU A N 1
ATOM 593 C CA . LEU A 1 80 ? -4.991 -4.821 7.522 1.00 86.06 80 LEU A CA 1
ATOM 594 C C . LEU A 1 80 ? -5.263 -3.929 8.740 1.00 86.06 80 LEU A C 1
ATOM 596 O O . LEU A 1 80 ? -6.052 -4.318 9.602 1.00 86.06 80 LEU A O 1
ATOM 600 N N . ILE A 1 81 ? -4.697 -2.713 8.790 1.00 83.75 81 ILE A N 1
ATOM 601 C CA . ILE A 1 81 ? -5.049 -1.717 9.819 1.00 83.75 81 ILE A CA 1
ATOM 602 C C . ILE A 1 81 ? -6.551 -1.433 9.761 1.00 83.75 81 ILE A C 1
ATOM 604 O O . ILE A 1 81 ? -7.219 -1.461 10.793 1.00 83.75 81 ILE A O 1
ATOM 608 N N . VAL A 1 82 ? -7.107 -1.200 8.567 1.00 83.00 82 VAL A N 1
ATOM 609 C CA . VAL A 1 82 ? -8.548 -0.987 8.407 1.00 83.00 82 VAL A CA 1
ATOM 610 C C . VAL A 1 82 ? -9.322 -2.200 8.916 1.00 83.00 82 VAL A C 1
ATOM 612 O O . VAL A 1 82 ? -10.177 -2.033 9.774 1.00 83.00 82 VAL A O 1
ATOM 615 N N . ALA A 1 83 ? -9.033 -3.409 8.442 1.00 82.69 83 ALA A N 1
ATOM 616 C CA . ALA A 1 83 ? -9.788 -4.613 8.774 1.00 82.69 83 ALA A CA 1
ATOM 617 C C . ALA A 1 83 ? -9.787 -4.923 10.280 1.00 82.69 83 ALA A C 1
ATOM 619 O O . ALA A 1 83 ? -10.846 -5.191 10.848 1.00 82.69 83 ALA A O 1
ATOM 620 N N . LEU A 1 84 ? -8.623 -4.832 10.930 1.00 79.50 84 LEU A N 1
ATOM 621 C CA . LEU A 1 84 ? -8.432 -5.246 12.322 1.00 79.50 84 LEU A CA 1
ATOM 622 C C . LEU A 1 84 ? -8.808 -4.165 13.349 1.00 79.50 84 LEU A C 1
ATOM 624 O O . LEU A 1 84 ? -9.012 -4.481 14.522 1.00 79.50 84 LEU A O 1
ATOM 628 N N . ARG A 1 85 ? -8.920 -2.890 12.950 1.00 69.62 85 ARG A N 1
ATOM 629 C CA . ARG A 1 85 ? -9.274 -1.795 13.870 1.00 69.62 85 ARG A CA 1
ATOM 630 C C . ARG A 1 85 ? -10.785 -1.701 14.075 1.00 69.62 85 ARG A C 1
ATOM 632 O O . ARG A 1 85 ? -11.520 -1.573 13.097 1.00 69.62 85 ARG A O 1
ATOM 639 N N . PRO A 1 86 ? -11.293 -1.653 15.313 1.00 60.50 86 PRO A N 1
ATOM 640 C CA . PRO A 1 86 ? -12.719 -1.472 15.542 1.00 60.50 86 PRO A CA 1
ATOM 641 C C . PRO A 1 86 ? -13.170 -0.057 15.129 1.00 60.50 86 PRO A C 1
ATOM 643 O O . PRO A 1 86 ? -12.456 0.930 15.298 1.00 60.50 86 PRO A O 1
ATOM 646 N N . VAL A 1 87 ? -14.374 0.047 14.554 1.00 60.66 87 VAL A N 1
ATOM 647 C CA . VAL A 1 87 ? -14.966 1.318 14.074 1.00 60.66 87 VAL A CA 1
ATOM 648 C C . VAL A 1 87 ? -15.382 2.237 15.237 1.00 60.66 87 VAL A C 1
ATOM 650 O O . VAL A 1 87 ? -15.525 3.446 15.059 1.00 60.66 87 VAL A O 1
ATOM 653 N N . ARG A 1 88 ? -15.536 1.667 16.434 1.00 54.59 88 ARG A N 1
ATOM 654 C CA . ARG A 1 88 ? -15.761 2.345 17.712 1.00 54.59 88 ARG A CA 1
ATOM 655 C C . ARG A 1 88 ? -14.696 1.857 18.690 1.00 54.59 88 ARG A C 1
ATOM 657 O O . ARG A 1 88 ? -14.463 0.653 18.750 1.00 54.59 88 ARG A O 1
ATOM 664 N N . LYS A 1 89 ? -14.092 2.750 19.485 1.00 54.06 89 LYS A N 1
ATOM 665 C CA . LYS A 1 89 ? -13.540 2.309 20.774 1.00 54.06 89 LYS A CA 1
ATOM 666 C C . LYS A 1 89 ? -14.724 1.659 21.497 1.00 54.06 89 LYS A C 1
ATOM 668 O O . LYS A 1 89 ? -15.739 2.335 21.668 1.00 54.06 89 LYS A O 1
ATOM 673 N N . LEU A 1 90 ? -14.669 0.355 21.783 1.00 50.78 90 LEU A N 1
ATOM 674 C CA . LEU A 1 90 ? -15.562 -0.175 22.810 1.00 50.78 90 LEU A CA 1
ATOM 675 C C . LEU A 1 90 ? -15.254 0.663 24.054 1.00 50.78 90 LEU A C 1
ATOM 677 O O . LEU A 1 90 ? -14.078 0.813 24.391 1.00 50.78 90 LEU A O 1
ATOM 681 N N . GLY A 1 91 ? -16.288 1.346 24.547 1.00 39.84 91 GLY A N 1
ATOM 682 C CA . GLY A 1 91 ? -16.200 2.289 25.658 1.00 39.84 91 GLY A CA 1
ATOM 683 C C . GLY A 1 91 ? -15.668 1.638 26.918 1.00 39.84 91 GLY A C 1
ATOM 684 O O . GLY A 1 91 ? -15.873 0.413 27.071 1.00 39.84 91 GLY A O 1
#

Sequence (91 aa):
MSEGLEVRRVSLVDLLISIGSAGLAIFSVPTVLNKNSQVPRKTASIPSASILTYFVPLFAISGLDLTAMTIAGQAIVWWLIVALRPVRKLG

Radius of gyration: 16.08 Å; chains: 1; bounding box: 35×34×46 Å

Secondary structure (DSSP, 8-state):
-----------HHHHHHHHHHHHHHHHHHHHHH-TT----IIIIIHHHHHHHHHHHHHHHHTT-HHHHHHHHHHHHHHHHHHHHS-SS---

Foldseek 3Di:
DDPPPPVVVQPPVLVVLLVVLLVVLVVLLVVLVDLPDPDALPPPLVVLLVVLVVCLVVCVVVVSNSNSVSSVSSSVSSVSSNVRHDNDDPD